Protein AF-A0A963JFX8-F1 (afdb_monomer_lite)

Foldseek 3Di:
DWAWDADPLLVVLVVVVVVVVVVVVVLVVDPVSVVVCVVLVVDPVSVVVVVVVVVVNVLSNQQRGKTWDWDDDDVPDDPPDDIDTDPDIGGSNRVVVVVVD

Sequence (101 aa):
MPKFVFLATDIALLMLLAALAGYVWHVRRSPDLRATWRSVFRDAAAMSALVVLGAFILVAALDSLHFRPLLPPAPGAAADAQPAYSTRTYSVLDQMLLRQL

pLDDT: mean 91.43, std 7.04, range [52.66, 98.19]

Radius of gyration: 20.76 Å; chains: 1; bounding box: 48×25×62 Å

Secondary structure (DSSP, 8-state):
--EEE--HHHHHHHHHHHHHHHHHHHHHH-HHHHHHHHHHTT-HHHHHHHHHHHHHHHHHHHHT-EEEPBPPPPTT--TTPPPPB-SS-EEHHHHHHHTT-

Structure (mmCIF, N/CA/C/O backbone):
data_AF-A0A963JFX8-F1
#
_entry.id   AF-A0A963JFX8-F1
#
loop_
_atom_site.group_PDB
_atom_site.id
_atom_site.type_symbol
_atom_site.label_atom_id
_atom_site.label_alt_id
_atom_site.label_comp_id
_atom_site.label_asym_id
_atom_site.label_entity_id
_atom_site.label_seq_id
_atom_site.pdbx_PDB_ins_code
_atom_site.Cartn_x
_atom_site.Cartn_y
_atom_site.Cartn_z
_atom_site.occupancy
_atom_site.B_iso_or_equiv
_atom_site.auth_seq_id
_atom_site.auth_comp_id
_atom_site.auth_asym_id
_atom_site.auth_atom_id
_atom_site.pdbx_PDB_model_num
ATOM 1 N N . MET A 1 1 ? 15.670 -6.797 -15.006 1.00 75.56 1 MET A N 1
ATOM 2 C CA . MET A 1 1 ? 14.650 -6.559 -13.956 1.00 75.56 1 MET A CA 1
ATOM 3 C C . MET A 1 1 ? 13.819 -5.351 -14.371 1.00 75.56 1 MET A C 1
ATOM 5 O O . MET A 1 1 ? 14.400 -4.484 -15.012 1.00 75.56 1 MET A O 1
ATOM 9 N N . PRO A 1 2 ? 12.499 -5.300 -14.113 1.00 83.12 2 PRO A N 1
ATOM 10 C CA . PRO A 1 2 ? 11.683 -4.136 -14.464 1.00 83.12 2 PRO A CA 1
ATOM 11 C C . PRO A 1 2 ? 12.143 -2.889 -13.694 1.00 83.12 2 PRO A C 1
ATOM 13 O O . PRO A 1 2 ? 12.682 -2.998 -12.593 1.00 83.12 2 PRO A O 1
ATOM 16 N N . LYS A 1 3 ? 11.932 -1.703 -14.271 1.00 88.06 3 LYS A N 1
ATOM 17 C CA . LYS A 1 3 ? 12.255 -0.426 -13.624 1.00 88.06 3 LYS A CA 1
ATOM 18 C C . LYS A 1 3 ? 11.054 0.053 -12.814 1.00 88.06 3 LYS A C 1
ATOM 20 O O . LYS A 1 3 ? 10.029 0.377 -13.408 1.00 88.06 3 LYS A O 1
ATOM 25 N N . PHE A 1 4 ? 11.181 0.121 -11.491 1.00 91.12 4 PHE A N 1
ATOM 26 C CA . PHE A 1 4 ? 10.140 0.689 -10.629 1.00 91.12 4 PHE A CA 1
ATOM 27 C C . PHE A 1 4 ? 9.992 2.196 -10.852 1.00 91.12 4 PHE A C 1
ATOM 29 O O . PHE A 1 4 ? 10.973 2.904 -11.101 1.00 91.12 4 PHE A O 1
ATOM 36 N N . VAL A 1 5 ? 8.753 2.673 -10.781 1.00 91.38 5 VAL A N 1
ATOM 37 C CA . VAL A 1 5 ? 8.390 4.083 -10.916 1.00 91.38 5 VAL A CA 1
ATOM 38 C C . VAL A 1 5 ? 7.550 4.448 -9.701 1.00 91.38 5 VAL A C 1
ATOM 40 O O . VAL A 1 5 ? 6.649 3.704 -9.349 1.00 91.38 5 VAL A O 1
ATOM 43 N N . PHE A 1 6 ? 7.845 5.578 -9.068 1.00 91.19 6 PHE A N 1
ATOM 44 C CA . PHE A 1 6 ? 7.039 6.102 -7.968 1.00 91.19 6 PHE A CA 1
ATOM 45 C C . PHE A 1 6 ? 6.412 7.418 -8.409 1.00 91.19 6 PHE A C 1
ATOM 47 O O . PHE A 1 6 ? 7.128 8.363 -8.752 1.00 91.19 6 PHE A O 1
ATOM 54 N N . LEU A 1 7 ? 5.084 7.471 -8.431 1.00 92.00 7 LEU A N 1
ATOM 55 C CA . LEU A 1 7 ? 4.323 8.697 -8.625 1.00 92.00 7 LEU A CA 1
ATOM 56 C C . LEU A 1 7 ? 4.094 9.380 -7.270 1.00 92.00 7 LEU A C 1
ATOM 58 O O . LEU A 1 7 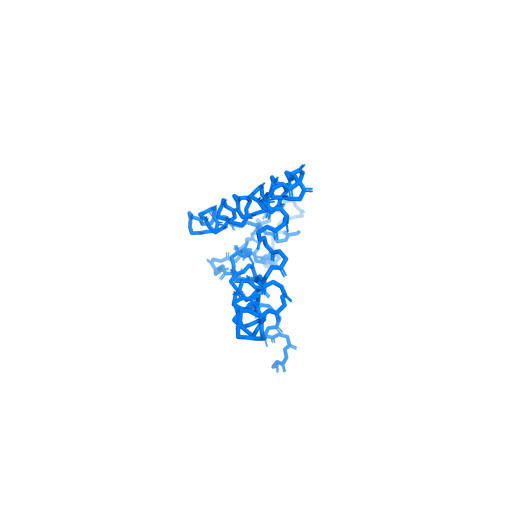? 4.157 8.760 -6.208 1.00 92.00 7 LEU A O 1
ATOM 62 N N . ALA A 1 8 ? 3.794 10.679 -7.295 1.00 93.69 8 ALA A N 1
ATOM 63 C CA . ALA A 1 8 ? 3.472 11.426 -6.078 1.00 93.69 8 ALA A CA 1
ATOM 64 C C . ALA A 1 8 ? 2.240 10.851 -5.353 1.00 93.69 8 ALA A C 1
ATOM 66 O O . ALA A 1 8 ? 2.198 10.832 -4.124 1.00 93.69 8 ALA A O 1
ATOM 67 N N . THR A 1 9 ? 1.268 10.340 -6.114 1.00 91.94 9 THR A N 1
ATOM 68 C CA . THR A 1 9 ? 0.090 9.629 -5.601 1.00 91.94 9 THR A CA 1
ATOM 69 C C . THR A 1 9 ? 0.474 8.378 -4.822 1.00 91.94 9 THR A C 1
ATOM 71 O O . THR A 1 9 ? -0.069 8.149 -3.744 1.00 91.94 9 THR A O 1
ATOM 74 N N . ASP A 1 10 ? 1.459 7.625 -5.312 1.00 92.06 10 ASP A N 1
ATOM 75 C CA . ASP A 1 10 ?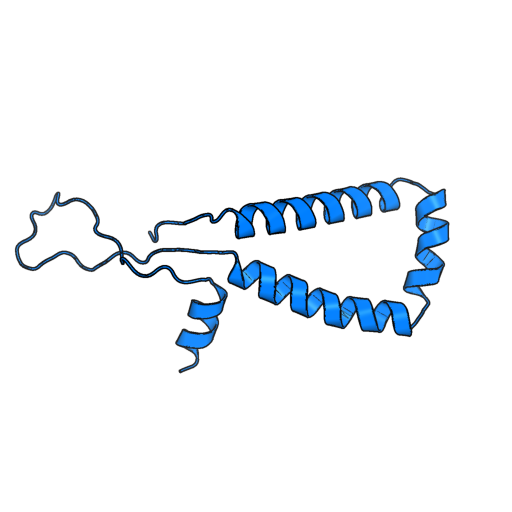 1.930 6.398 -4.669 1.00 92.06 10 ASP A CA 1
ATOM 76 C C . ASP A 1 10 ? 2.566 6.735 -3.319 1.00 92.06 10 ASP A C 1
ATOM 78 O O . ASP A 1 10 ? 2.260 6.122 -2.299 1.00 92.06 10 ASP A O 1
ATOM 82 N N . ILE A 1 11 ? 3.402 7.777 -3.286 1.00 93.88 11 ILE A N 1
ATOM 83 C CA . ILE A 1 11 ? 4.038 8.255 -2.054 1.00 93.88 11 ILE A CA 1
ATOM 84 C C . ILE A 1 11 ? 2.979 8.740 -1.058 1.00 93.88 11 ILE A C 1
ATOM 86 O O . ILE A 1 11 ? 3.058 8.409 0.124 1.00 93.88 11 ILE A O 1
ATOM 90 N N . ALA A 1 12 ? 1.973 9.491 -1.513 1.00 94.31 12 ALA A N 1
ATOM 91 C CA . ALA A 1 12 ? 0.881 9.950 -0.660 1.00 94.31 12 ALA A CA 1
ATOM 92 C C . ALA A 1 12 ? 0.097 8.776 -0.049 1.00 94.31 12 ALA A C 1
ATOM 94 O O . ALA A 1 12 ? -0.153 8.775 1.159 1.00 94.31 12 ALA A O 1
ATOM 95 N N . LEU A 1 13 ? -0.230 7.754 -0.849 1.00 93.56 13 LEU A N 1
ATOM 96 C CA . LEU A 1 13 ? -0.897 6.548 -0.358 1.00 93.56 13 LEU A CA 1
ATOM 97 C C . LEU A 1 13 ? -0.019 5.803 0.655 1.00 93.56 13 LEU A C 1
ATOM 99 O O . LEU A 1 13 ? -0.488 5.447 1.734 1.00 93.56 13 LEU A O 1
ATOM 103 N N . LEU A 1 14 ? 1.265 5.607 0.349 1.00 93.12 14 LEU A N 1
ATOM 104 C CA . LEU A 1 14 ? 2.209 4.944 1.249 1.00 93.12 14 LEU A CA 1
ATOM 105 C C . LEU A 1 14 ? 2.360 5.695 2.577 1.00 93.12 14 LEU A C 1
ATOM 107 O O . LEU A 1 14 ? 2.374 5.064 3.634 1.00 93.12 14 LEU A O 1
ATOM 111 N N . MET A 1 15 ? 2.416 7.029 2.550 1.00 96.19 15 MET A N 1
ATOM 112 C CA . MET A 1 15 ? 2.441 7.850 3.763 1.00 96.19 15 MET A CA 1
ATOM 113 C C . MET A 1 15 ? 1.158 7.698 4.583 1.00 96.19 15 MET A C 1
ATOM 115 O O . MET A 1 15 ? 1.238 7.557 5.803 1.00 96.19 15 MET A O 1
ATOM 119 N N . LEU A 1 16 ? -0.015 7.672 3.939 1.00 95.25 16 LEU A N 1
ATOM 120 C CA . LEU A 1 16 ? -1.288 7.432 4.622 1.00 95.25 16 LEU A CA 1
ATOM 121 C C . LEU A 1 16 ? -1.309 6.053 5.299 1.00 95.25 16 LEU A C 1
ATOM 123 O O . LEU A 1 16 ? -1.682 5.947 6.467 1.00 95.25 16 LEU A O 1
ATOM 127 N N . LEU A 1 17 ? -0.872 5.004 4.597 1.00 95.88 17 LEU A N 1
ATOM 128 C CA . LEU A 1 17 ? -0.802 3.648 5.149 1.00 95.88 17 LEU A CA 1
ATOM 129 C C . LEU A 1 17 ? 0.207 3.551 6.299 1.00 95.88 17 LEU A C 1
ATOM 131 O O . LEU A 1 17 ? -0.081 2.916 7.315 1.00 95.88 17 LEU A O 1
ATOM 135 N N . ALA A 1 18 ? 1.357 4.218 6.185 1.00 97.31 18 ALA A N 1
ATOM 136 C CA . ALA A 1 18 ? 2.348 4.293 7.253 1.00 97.31 18 ALA A CA 1
ATOM 137 C C . ALA A 1 18 ? 1.805 5.031 8.488 1.00 97.31 18 ALA A C 1
ATOM 139 O O . ALA A 1 18 ? 1.975 4.557 9.612 1.00 97.31 18 ALA A O 1
ATOM 140 N N . ALA A 1 19 ? 1.099 6.150 8.293 1.00 98.06 19 ALA A N 1
ATOM 141 C CA . ALA A 1 19 ? 0.446 6.888 9.371 1.00 98.06 19 ALA A CA 1
ATOM 142 C C . ALA A 1 19 ? -0.636 6.041 10.060 1.00 98.06 19 ALA A C 1
ATOM 144 O O . ALA A 1 19 ? -0.680 5.980 11.290 1.00 98.06 19 ALA A O 1
ATOM 145 N N . LEU A 1 20 ? -1.455 5.320 9.285 1.00 96.31 20 LEU A N 1
ATOM 146 C CA . LEU A 1 20 ? -2.453 4.391 9.814 1.00 96.31 20 LEU A CA 1
ATOM 147 C C . LEU A 1 20 ? -1.798 3.264 10.625 1.00 96.31 20 LEU A C 1
ATOM 149 O O . LEU A 1 20 ? -2.236 2.975 11.738 1.00 96.31 20 LEU A O 1
ATOM 153 N N . ALA A 1 21 ? -0.725 2.656 10.115 1.00 97.25 21 ALA A N 1
ATOM 154 C CA . ALA A 1 21 ? 0.019 1.619 10.828 1.00 97.25 21 ALA A CA 1
ATOM 155 C C . ALA A 1 21 ? 0.635 2.152 12.133 1.00 97.25 21 ALA A C 1
ATOM 157 O O . ALA A 1 21 ? 0.545 1.497 13.174 1.00 97.25 21 ALA A O 1
ATOM 158 N N . GLY A 1 22 ? 1.200 3.362 12.099 1.00 98.19 22 GLY A N 1
ATOM 159 C CA . GLY A 1 22 ? 1.711 4.059 13.278 1.00 98.19 22 GLY A CA 1
ATOM 160 C C . GLY A 1 22 ? 0.618 4.327 14.313 1.00 98.19 22 GLY A C 1
ATOM 161 O O . GLY A 1 22 ? 0.816 4.082 15.504 1.00 98.19 22 GLY A O 1
ATOM 162 N N . TYR A 1 23 ? -0.568 4.744 13.870 1.00 96.81 23 TYR A N 1
ATOM 163 C CA . TYR A 1 23 ? -1.715 4.940 14.751 1.00 96.81 23 TYR A CA 1
ATOM 164 C C . TYR A 1 23 ? -2.201 3.621 15.365 1.00 96.81 23 TYR A C 1
ATOM 166 O O . TYR A 1 23 ? -2.390 3.542 16.578 1.00 96.81 23 TYR A O 1
ATOM 174 N N . VAL A 1 24 ? -2.322 2.552 14.572 1.00 95.88 24 VAL A N 1
ATOM 175 C CA . VAL A 1 24 ? -2.675 1.214 15.075 1.00 95.88 24 VAL A CA 1
ATOM 176 C C . VAL A 1 24 ? -1.654 0.738 16.107 1.00 95.88 24 VAL A C 1
ATOM 178 O O . VAL A 1 24 ? -2.034 0.216 17.156 1.00 95.88 24 VAL A O 1
ATOM 181 N N . TRP A 1 25 ? -0.358 0.941 15.859 1.00 97.75 25 TRP A N 1
ATOM 182 C CA . TRP A 1 25 ? 0.690 0.643 16.834 1.00 97.75 25 TRP A CA 1
ATOM 183 C C . TRP A 1 25 ? 0.478 1.434 18.127 1.00 97.75 25 TRP A C 1
ATOM 185 O O . TRP A 1 25 ? 0.519 0.857 19.218 1.00 97.75 25 TRP A O 1
ATOM 195 N N . HIS A 1 26 ? 0.249 2.744 18.020 1.00 96.62 26 HIS A N 1
ATOM 196 C CA . HIS A 1 26 ? 0.025 3.620 19.165 1.00 96.62 26 HIS A CA 1
ATOM 197 C C . HIS A 1 26 ? -1.182 3.163 19.996 1.00 96.62 26 HIS A C 1
ATOM 199 O O . HIS A 1 26 ? -1.054 2.967 21.207 1.00 96.62 26 HIS A O 1
ATOM 205 N N . VAL A 1 27 ? -2.310 2.867 19.339 1.00 96.19 27 VAL A N 1
ATOM 206 C CA . VAL A 1 27 ? -3.492 2.271 19.971 1.00 96.19 27 VAL A CA 1
ATOM 207 C C . VAL A 1 27 ? -3.109 0.978 20.683 1.00 96.19 27 VAL A C 1
ATOM 209 O O . VAL A 1 27 ? -3.385 0.850 21.864 1.00 96.19 27 VAL A O 1
ATOM 212 N N . ARG A 1 28 ? -2.402 0.039 20.040 1.00 94.25 28 ARG A N 1
ATOM 213 C CA . ARG A 1 28 ? -2.018 -1.250 20.655 1.00 94.25 28 ARG A CA 1
ATOM 214 C C . ARG A 1 28 ? -1.090 -1.127 21.867 1.00 94.25 28 ARG A C 1
ATOM 216 O O . ARG A 1 28 ? -1.037 -2.069 22.661 1.00 94.25 28 ARG A O 1
ATOM 223 N N . ARG A 1 29 ? -0.365 -0.019 22.022 1.00 96.00 29 ARG A N 1
ATOM 224 C CA . ARG A 1 29 ? 0.473 0.239 23.203 1.00 96.00 29 ARG A CA 1
ATOM 225 C C . ARG A 1 29 ? -0.260 0.968 24.326 1.00 96.00 29 ARG A C 1
ATOM 227 O O . ARG A 1 29 ? 0.131 0.792 25.474 1.00 96.00 29 ARG A O 1
ATOM 234 N N . SER A 1 30 ? -1.310 1.728 24.025 1.00 95.75 30 SER A N 1
ATOM 235 C CA . SER A 1 30 ? -2.081 2.472 25.026 1.00 95.75 30 SER A CA 1
ATOM 236 C C . SER A 1 30 ? -3.241 1.629 25.585 1.00 95.75 30 SER A C 1
ATOM 238 O O . SER A 1 30 ? -4.148 1.268 24.831 1.00 95.75 30 SER A O 1
ATOM 240 N N . PRO A 1 31 ? -3.255 1.291 26.891 1.00 92.50 31 PRO A N 1
ATOM 241 C CA . PRO A 1 31 ? -4.348 0.531 27.501 1.00 92.50 31 PRO A CA 1
ATOM 242 C C . PRO A 1 31 ? -5.714 1.207 27.333 1.00 92.50 31 PRO A C 1
ATOM 244 O O . PRO A 1 31 ? -6.686 0.529 26.994 1.00 92.50 31 PRO A O 1
ATOM 247 N N . ASP A 1 32 ? -5.758 2.531 27.485 1.00 93.88 32 ASP A N 1
ATOM 248 C CA . ASP A 1 32 ? -6.986 3.324 27.395 1.00 93.88 32 ASP A CA 1
ATOM 249 C C . ASP A 1 32 ? -7.551 3.303 25.974 1.00 93.88 32 ASP A C 1
ATOM 251 O O . ASP A 1 32 ? -8.720 2.977 25.762 1.00 93.88 32 ASP A O 1
ATOM 255 N N . LEU A 1 33 ? -6.702 3.541 24.965 1.00 93.56 33 LEU A N 1
ATOM 256 C CA . LEU A 1 33 ? -7.137 3.495 23.568 1.00 93.56 33 LEU A CA 1
ATOM 257 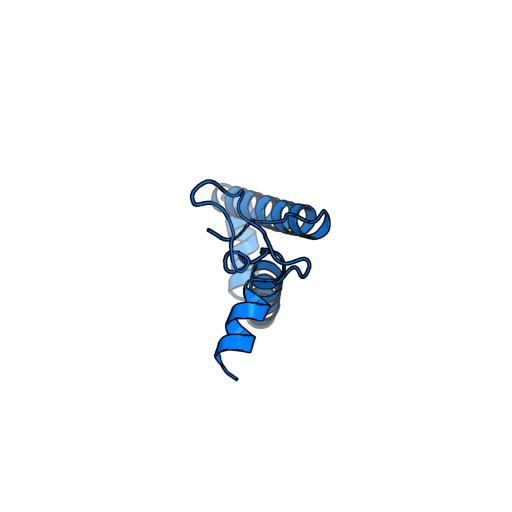C C . LEU A 1 33 ? -7.601 2.092 23.173 1.00 93.56 33 LEU A C 1
ATOM 259 O O . LEU A 1 33 ? -8.593 1.956 22.461 1.00 93.56 33 LEU A O 1
ATOM 263 N N . ARG A 1 34 ? -6.940 1.030 23.650 1.00 93.56 34 ARG A N 1
ATOM 264 C CA . ARG A 1 34 ? -7.401 -0.348 23.401 1.00 93.56 34 ARG A CA 1
ATOM 265 C C . ARG A 1 34 ? -8.766 -0.608 24.007 1.00 93.56 34 ARG A C 1
ATOM 267 O O . ARG A 1 34 ? -9.556 -1.316 23.387 1.00 93.56 34 ARG A O 1
ATOM 274 N N . ALA A 1 35 ? -9.027 -0.099 25.210 1.00 93.25 35 ALA A N 1
ATOM 275 C CA . ALA A 1 35 ? -10.321 -0.254 25.858 1.00 93.25 35 ALA A CA 1
ATOM 276 C C . ALA A 1 35 ? -11.426 0.411 25.026 1.00 93.25 35 ALA A C 1
ATOM 278 O O . ALA A 1 35 ? -12.441 -0.232 24.764 1.00 93.25 35 ALA A O 1
ATOM 279 N N . THR A 1 36 ? -11.182 1.619 24.513 1.00 93.38 36 THR A N 1
ATOM 280 C CA . THR A 1 36 ? -12.101 2.311 23.597 1.00 93.38 36 THR A CA 1
ATOM 281 C C . THR A 1 36 ? -12.291 1.542 22.289 1.00 93.38 36 THR A C 1
ATOM 283 O O . THR A 1 36 ? -13.417 1.274 21.889 1.00 93.38 36 THR A O 1
ATOM 286 N N . TRP A 1 37 ? -11.212 1.103 21.639 1.00 95.00 37 TRP A N 1
ATOM 287 C CA . TRP A 1 37 ? -11.295 0.389 20.358 1.00 95.00 37 TRP A CA 1
ATOM 288 C C . TRP A 1 37 ? -11.962 -0.991 20.456 1.00 95.00 37 TRP A C 1
ATOM 290 O O . TRP A 1 37 ? -12.488 -1.490 19.462 1.00 95.00 37 TRP A O 1
ATOM 300 N N . ARG A 1 38 ? -12.004 -1.616 21.641 1.00 94.19 38 ARG A N 1
ATOM 301 C CA . ARG A 1 38 ? -12.726 -2.886 21.840 1.00 94.19 38 ARG A CA 1
ATOM 302 C C . ARG A 1 38 ? -14.218 -2.784 21.536 1.00 94.19 38 ARG A C 1
ATOM 304 O O . ARG A 1 38 ? -14.784 -3.800 21.147 1.00 94.19 38 ARG A O 1
ATOM 311 N N . SER A 1 39 ? -14.861 -1.628 21.719 1.00 93.38 39 SER A N 1
ATOM 312 C CA . SER A 1 39 ? -16.277 -1.479 21.355 1.00 93.38 39 SER A CA 1
ATOM 313 C C . SER A 1 39 ? -16.459 -1.529 19.838 1.00 93.38 39 SER A C 1
ATOM 315 O O . SER A 1 39 ? -17.313 -2.266 19.360 1.00 93.38 39 SER A O 1
ATOM 317 N N . VAL A 1 40 ? -15.580 -0.856 19.089 1.00 93.88 40 VAL A N 1
ATOM 318 C CA . VAL A 1 40 ? -15.573 -0.845 17.618 1.00 93.88 40 VAL A CA 1
ATOM 319 C C . VAL A 1 40 ? -15.404 -2.257 17.059 1.00 93.88 40 VAL A C 1
ATOM 321 O O . VAL A 1 40 ? -16.160 -2.668 16.188 1.00 93.88 40 VAL A O 1
ATOM 324 N N . PHE A 1 41 ? -14.476 -3.049 17.607 1.00 93.75 41 PHE A N 1
ATOM 325 C CA . PHE A 1 41 ? -14.276 -4.438 17.166 1.00 93.75 41 PHE A CA 1
ATOM 326 C C . PHE A 1 41 ? -15.441 -5.385 17.505 1.00 93.75 41 PHE A C 1
ATOM 328 O O . PHE A 1 41 ? -15.486 -6.498 16.985 1.00 93.75 41 PHE A O 1
ATOM 335 N N . ARG A 1 42 ? -16.363 -4.982 18.388 1.00 94.81 42 ARG A N 1
ATOM 336 C CA . ARG A 1 42 ? -17.580 -5.746 18.716 1.00 94.81 42 ARG A CA 1
ATOM 337 C C . ARG A 1 42 ? -18.801 -5.276 17.922 1.00 94.81 42 ARG A C 1
ATOM 339 O O . ARG A 1 42 ? -19.835 -5.934 17.991 1.00 94.81 42 ARG A O 1
ATOM 346 N N . ASP A 1 43 ? -18.686 -4.176 17.184 1.00 96.75 43 ASP A N 1
ATOM 347 C CA . ASP A 1 43 ? -19.754 -3.626 16.362 1.00 96.75 43 ASP A CA 1
ATOM 348 C C . ASP A 1 43 ? -19.725 -4.236 14.949 1.00 96.75 43 ASP A C 1
ATOM 350 O O . ASP A 1 43 ? -18.734 -4.144 14.219 1.00 96.75 43 ASP A O 1
ATOM 354 N N . ALA A 1 44 ? -20.821 -4.889 14.555 1.00 95.81 44 ALA A N 1
ATOM 355 C CA . ALA A 1 44 ? -20.902 -5.589 13.274 1.00 95.81 44 ALA A CA 1
ATOM 356 C C . ALA A 1 44 ? -20.839 -4.636 12.067 1.00 95.81 44 ALA A C 1
ATOM 358 O O . ALA A 1 44 ? -20.271 -4.998 11.032 1.00 95.81 44 ALA A O 1
ATOM 359 N N . ALA A 1 45 ? -21.388 -3.423 12.184 1.00 97.19 45 ALA A N 1
ATOM 360 C CA . ALA A 1 45 ? -21.357 -2.440 11.107 1.00 97.19 45 ALA A CA 1
ATOM 361 C C . ALA A 1 45 ? -19.938 -1.890 10.915 1.00 97.19 45 ALA A C 1
ATOM 363 O O . ALA A 1 45 ? -19.455 -1.825 9.783 1.00 97.19 45 ALA A O 1
ATOM 364 N N . ALA A 1 46 ? -19.231 -1.592 12.007 1.00 96.12 46 ALA A N 1
ATOM 365 C CA . ALA A 1 46 ? -17.835 -1.169 11.967 1.00 96.12 46 ALA A CA 1
ATOM 366 C C . ALA A 1 46 ? -16.932 -2.241 11.337 1.00 96.12 46 ALA A C 1
ATOM 368 O O . ALA A 1 46 ? -16.111 -1.935 10.470 1.00 96.12 46 ALA A O 1
ATOM 369 N N . MET A 1 47 ? -17.118 -3.511 11.709 1.00 97.50 47 MET A N 1
ATOM 370 C CA . MET A 1 47 ? -16.367 -4.621 11.115 1.00 97.50 47 MET A CA 1
ATOM 371 C C . MET A 1 47 ? -16.698 -4.830 9.634 1.00 97.50 47 MET A C 1
ATOM 373 O O . MET A 1 47 ? -15.797 -5.091 8.838 1.00 97.50 47 MET A O 1
ATOM 377 N N . SER A 1 48 ? -17.960 -4.658 9.236 1.00 97.62 48 SER A N 1
ATOM 378 C CA . SER A 1 48 ? -18.360 -4.727 7.824 1.00 97.62 48 SER A CA 1
ATOM 379 C C . SER A 1 48 ? -17.697 -3.620 7.001 1.00 97.62 48 SER A C 1
ATOM 381 O O . SER A 1 48 ? -17.140 -3.885 5.934 1.00 97.62 48 SER A O 1
ATOM 383 N N . ALA A 1 49 ? -17.676 -2.390 7.524 1.00 97.19 49 ALA A N 1
ATOM 384 C CA . ALA A 1 49 ? -16.975 -1.275 6.896 1.00 97.19 49 ALA A CA 1
ATOM 385 C C . ALA A 1 49 ? -15.465 -1.538 6.785 1.00 97.19 49 ALA A C 1
ATOM 387 O O . ALA A 1 49 ? -14.875 -1.260 5.742 1.00 97.19 49 ALA A O 1
ATOM 388 N N . LEU A 1 50 ? -14.846 -2.129 7.815 1.00 96.12 50 LEU A N 1
ATOM 389 C CA . LEU A 1 50 ? -13.429 -2.496 7.794 1.00 96.12 50 LEU A CA 1
ATOM 390 C C . LEU A 1 50 ? -13.105 -3.490 6.672 1.00 96.12 50 LEU A C 1
ATOM 392 O O . LEU A 1 50 ? -12.071 -3.346 6.027 1.00 96.12 50 LEU A O 1
ATOM 396 N N . VAL A 1 51 ? -13.971 -4.474 6.419 1.00 97.19 51 VAL A N 1
ATOM 397 C CA . VAL A 1 51 ? -13.773 -5.444 5.329 1.00 97.19 51 VAL A CA 1
ATOM 398 C C . VAL A 1 51 ? -13.802 -4.747 3.969 1.00 97.19 51 VAL A C 1
ATOM 400 O O . VAL A 1 51 ? -12.878 -4.918 3.175 1.00 97.19 51 VAL A O 1
ATOM 403 N N . VAL A 1 52 ? -14.827 -3.927 3.713 1.00 97.81 52 VAL A N 1
ATOM 404 C CA . VAL A 1 52 ? -14.968 -3.199 2.440 1.00 97.81 52 VAL A CA 1
ATOM 405 C C . VAL A 1 52 ? -13.800 -2.234 2.235 1.00 97.81 52 VAL A C 1
ATOM 407 O O . VAL A 1 52 ? -13.179 -2.218 1.173 1.00 97.81 52 VAL A O 1
ATOM 410 N N . LEU A 1 53 ? -13.447 -1.467 3.267 1.00 96.50 53 LEU A N 1
ATOM 411 C CA . LEU A 1 53 ? -12.329 -0.532 3.201 1.00 96.50 53 LEU A CA 1
ATOM 412 C C . LEU A 1 53 ? -10.991 -1.263 3.044 1.00 96.50 53 LEU A C 1
ATOM 414 O O . LEU A 1 53 ? -10.135 -0.811 2.292 1.00 96.50 53 LEU A O 1
ATOM 418 N N . GLY A 1 54 ? -10.821 -2.409 3.703 1.00 96.88 54 GLY A N 1
ATOM 419 C CA . GLY A 1 54 ? -9.648 -3.266 3.557 1.00 96.88 54 GLY A CA 1
ATOM 420 C C . GLY A 1 54 ? -9.468 -3.762 2.123 1.00 96.88 54 GLY A C 1
ATOM 421 O O . GLY A 1 54 ? -8.350 -3.742 1.609 1.00 96.88 54 GLY A O 1
ATOM 422 N N . ALA A 1 55 ? -10.561 -4.129 1.446 1.00 97.50 55 ALA A N 1
ATOM 423 C CA . ALA A 1 55 ? -10.525 -4.487 0.031 1.00 97.50 55 ALA A CA 1
ATOM 424 C C . ALA A 1 55 ? -10.082 -3.303 -0.843 1.00 97.50 55 ALA A C 1
ATOM 426 O O . ALA A 1 55 ? -9.200 -3.465 -1.685 1.00 97.50 55 ALA A O 1
ATOM 427 N N . PHE A 1 56 ? -10.617 -2.100 -0.607 1.00 95.88 56 PHE A N 1
ATOM 428 C CA . PHE A 1 56 ? -10.181 -0.908 -1.341 1.00 95.88 56 PHE A CA 1
ATOM 429 C C . PHE A 1 56 ? -8.722 -0.543 -1.074 1.00 95.88 56 PHE A C 1
ATOM 431 O O . PHE A 1 56 ? -8.007 -0.218 -2.016 1.00 95.88 56 PHE A O 1
ATOM 438 N N . ILE A 1 57 ? -8.258 -0.643 0.173 1.00 95.56 57 ILE A N 1
ATOM 439 C CA . ILE A 1 57 ? -6.852 -0.417 0.526 1.00 95.56 57 ILE A CA 1
ATOM 440 C C . ILE A 1 57 ? -5.951 -1.404 -0.217 1.00 95.56 57 ILE A C 1
ATOM 442 O O . ILE A 1 57 ? -4.920 -0.998 -0.746 1.00 95.56 57 ILE A O 1
ATOM 446 N N . LEU A 1 58 ? -6.335 -2.681 -0.284 1.00 95.25 58 LEU A N 1
ATOM 447 C CA . LEU A 1 58 ? -5.569 -3.694 -1.002 1.00 95.25 58 LEU A CA 1
ATOM 448 C C . LEU A 1 58 ? -5.484 -3.378 -2.499 1.00 95.25 58 LEU A C 1
ATOM 450 O O . LEU A 1 58 ? -4.390 -3.386 -3.057 1.00 95.25 58 LEU A O 1
ATOM 454 N N . VAL A 1 59 ? -6.618 -3.076 -3.136 1.00 95.88 59 VAL A N 1
ATOM 455 C CA . VAL A 1 59 ? -6.659 -2.718 -4.561 1.00 95.88 59 VAL A CA 1
ATOM 456 C C . VAL A 1 59 ? -5.818 -1.470 -4.821 1.00 95.88 59 VAL A C 1
ATOM 458 O O . VAL A 1 59 ? -4.964 -1.496 -5.700 1.00 95.88 59 VAL A O 1
ATOM 461 N N . ALA A 1 60 ? -5.985 -0.419 -4.015 1.00 93.88 60 ALA A N 1
ATOM 462 C CA . ALA A 1 60 ? -5.213 0.813 -4.139 1.00 93.88 60 ALA A CA 1
ATOM 463 C C . ALA A 1 60 ? -3.706 0.572 -3.952 1.00 93.88 60 ALA A C 1
ATOM 465 O O . ALA A 1 60 ? -2.898 1.107 -4.703 1.00 93.88 60 ALA A O 1
ATOM 466 N N . ALA A 1 61 ? -3.313 -0.269 -2.992 1.00 93.25 61 ALA A N 1
ATOM 467 C CA . ALA A 1 61 ? -1.909 -0.602 -2.768 1.00 93.25 61 ALA A CA 1
ATOM 468 C C . ALA A 1 61 ? -1.297 -1.368 -3.952 1.00 93.25 61 ALA A C 1
ATOM 470 O O . ALA A 1 61 ? -0.164 -1.086 -4.332 1.00 93.25 61 ALA A O 1
ATOM 471 N N . LEU A 1 62 ? -2.032 -2.315 -4.546 1.00 94.38 62 LEU A N 1
ATOM 472 C CA . LEU A 1 62 ? -1.587 -3.043 -5.740 1.00 94.38 62 LEU A CA 1
ATOM 473 C C . LEU A 1 62 ? -1.517 -2.137 -6.976 1.00 94.38 62 LEU A C 1
ATOM 475 O O . LEU A 1 62 ? -0.628 -2.304 -7.812 1.00 94.38 62 LEU A O 1
ATOM 479 N N . ASP A 1 63 ? -2.432 -1.178 -7.078 1.00 93.44 63 ASP A N 1
ATOM 480 C CA . ASP A 1 63 ? -2.470 -0.202 -8.164 1.00 93.44 63 ASP A CA 1
ATOM 481 C C . ASP A 1 63 ? -1.332 0.829 -8.065 1.00 93.44 63 ASP A C 1
ATOM 483 O O . ASP A 1 63 ? -0.717 1.177 -9.063 1.00 93.44 63 ASP A O 1
ATOM 487 N N . SER A 1 64 ? -0.942 1.243 -6.857 1.00 93.50 64 SER A N 1
ATOM 488 C CA . SER A 1 64 ? 0.167 2.193 -6.656 1.00 93.50 64 SER A CA 1
ATOM 489 C C . SER A 1 64 ? 1.572 1.614 -6.885 1.00 93.50 64 SER A C 1
ATOM 491 O O . SER A 1 64 ? 2.559 2.347 -6.823 1.00 93.50 64 SER A O 1
ATOM 493 N N . LEU A 1 65 ? 1.715 0.307 -7.131 1.00 92.06 65 LEU A N 1
ATOM 494 C CA . LEU A 1 65 ? 3.014 -0.314 -7.406 1.00 92.06 65 LEU A CA 1
ATOM 495 C C . LEU A 1 65 ? 3.316 -0.310 -8.903 1.00 92.06 65 LEU A C 1
ATOM 497 O O . LEU A 1 65 ? 3.036 -1.276 -9.613 1.00 92.06 65 LEU A O 1
ATOM 501 N N . HIS A 1 66 ? 3.939 0.770 -9.367 1.00 94.00 66 HIS A N 1
ATOM 502 C CA . HIS A 1 66 ? 4.208 0.990 -10.781 1.00 94.00 66 HIS A CA 1
ATOM 503 C C . HIS A 1 66 ? 5.589 0.502 -11.235 1.00 94.00 66 HIS A C 1
ATOM 505 O O . HIS A 1 66 ? 6.615 0.681 -10.570 1.00 94.00 66 HIS A O 1
ATOM 511 N N . PHE A 1 67 ? 5.643 -0.064 -12.438 1.00 93.44 67 PHE A N 1
ATOM 512 C CA . PHE A 1 67 ? 6.885 -0.482 -13.074 1.00 93.44 67 PHE A CA 1
ATOM 513 C C . PHE A 1 67 ? 6.841 -0.360 -14.602 1.00 93.44 67 PHE A C 1
ATOM 515 O O . PHE A 1 67 ? 5.787 -0.304 -15.235 1.00 93.44 67 PHE A O 1
ATOM 522 N N . ARG A 1 68 ? 8.027 -0.331 -15.218 1.00 92.19 68 ARG A N 1
ATOM 523 C CA . ARG A 1 68 ? 8.221 -0.397 -16.671 1.00 92.19 68 ARG A CA 1
ATOM 524 C C . ARG A 1 68 ? 8.970 -1.683 -17.028 1.00 92.19 68 ARG A C 1
ATOM 526 O O . ARG A 1 68 ? 10.086 -1.879 -16.529 1.00 92.19 68 ARG A O 1
ATOM 533 N N . PRO A 1 69 ? 8.395 -2.571 -17.858 1.00 90.69 69 PRO A N 1
ATOM 534 C CA . PRO A 1 69 ? 9.064 -3.797 -18.275 1.00 90.69 69 PRO A CA 1
ATOM 535 C C . PRO A 1 69 ? 10.282 -3.503 -19.156 1.00 90.69 69 PRO A C 1
ATOM 537 O O . PRO A 1 69 ? 10.340 -2.484 -19.849 1.00 90.69 69 PRO A O 1
ATOM 540 N N . LEU A 1 70 ? 11.256 -4.412 -19.104 1.00 90.75 70 LEU A N 1
ATOM 541 C CA . LEU A 1 70 ? 12.436 -4.389 -19.962 1.00 90.75 70 LEU A CA 1
ATOM 542 C C . LEU A 1 70 ? 12.037 -4.819 -21.381 1.00 90.75 70 LEU A C 1
ATOM 544 O O . LEU A 1 70 ? 11.333 -5.817 -21.536 1.00 90.75 70 LEU A O 1
ATOM 548 N N . LEU A 1 71 ? 12.479 -4.080 -22.396 1.00 87.62 71 LEU A N 1
ATOM 549 C CA . LEU A 1 71 ? 12.286 -4.457 -23.793 1.00 87.62 71 LEU A CA 1
ATOM 550 C C . LEU A 1 71 ? 13.325 -5.501 -24.221 1.00 87.62 71 LEU A C 1
ATOM 552 O O . LEU A 1 71 ? 14.459 -5.473 -23.734 1.00 87.62 71 LEU A O 1
ATOM 556 N N . PRO A 1 72 ? 12.966 -6.397 -25.158 1.00 86.19 72 PRO A N 1
ATOM 557 C CA . PRO A 1 72 ? 13.956 -7.235 -25.814 1.00 86.19 72 PRO A CA 1
ATOM 558 C C . PRO A 1 72 ? 14.999 -6.361 -26.535 1.00 86.19 72 PRO A C 1
ATOM 560 O O . PRO A 1 72 ? 14.659 -5.275 -27.019 1.00 86.19 72 PRO A O 1
ATOM 563 N N . PRO A 1 73 ? 16.265 -6.810 -26.603 1.00 84.44 73 PRO A N 1
ATOM 564 C CA . PRO A 1 73 ? 17.314 -6.081 -27.304 1.00 84.44 73 PRO A CA 1
ATOM 565 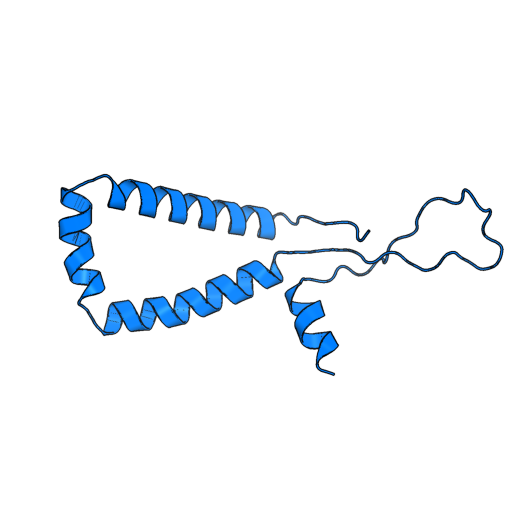C C . PRO A 1 73 ? 16.935 -5.884 -28.775 1.00 84.44 73 PRO A C 1
ATOM 567 O O . PRO A 1 73 ? 16.358 -6.772 -29.407 1.00 84.44 73 PRO A O 1
ATOM 570 N N . ALA A 1 74 ? 17.250 -4.707 -29.317 1.00 82.62 74 ALA A N 1
ATOM 571 C CA . ALA A 1 74 ? 16.982 -4.403 -30.716 1.00 82.62 74 ALA A CA 1
ATOM 572 C C . ALA A 1 74 ? 17.777 -5.346 -31.647 1.00 82.62 74 ALA A C 1
ATOM 574 O O . ALA A 1 74 ? 18.886 -5.761 -31.292 1.00 82.62 74 ALA A O 1
ATOM 575 N N . PRO A 1 75 ? 17.262 -5.672 -32.846 1.00 83.44 75 PRO A N 1
ATOM 576 C CA . PRO A 1 75 ? 18.009 -6.453 -33.829 1.00 83.44 75 PRO A CA 1
ATOM 577 C C . PRO A 1 75 ? 19.357 -5.789 -34.151 1.00 83.44 75 PRO A C 1
ATOM 579 O O . PRO A 1 75 ? 19.393 -4.621 -34.529 1.00 83.44 75 PRO A O 1
ATOM 582 N N . GLY A 1 76 ? 20.462 -6.523 -33.984 1.00 83.88 76 GLY A N 1
ATOM 583 C CA . GLY A 1 76 ? 21.820 -6.004 -34.204 1.00 83.88 76 GLY A CA 1
ATOM 584 C C . GLY A 1 76 ? 22.411 -5.195 -33.042 1.00 83.88 76 GLY A C 1
ATOM 585 O O . GLY A 1 76 ? 23.469 -4.594 -33.208 1.00 83.88 76 GLY A O 1
ATOM 586 N N . ALA A 1 77 ? 21.760 -5.170 -31.874 1.00 81.31 77 ALA A N 1
ATOM 587 C CA . ALA A 1 77 ? 22.323 -4.547 -30.681 1.00 81.31 77 ALA A CA 1
ATOM 588 C C . ALA A 1 77 ? 23.638 -5.228 -30.265 1.00 81.31 77 ALA A C 1
ATOM 590 O O . ALA A 1 77 ? 23.734 -6.457 -30.229 1.00 81.31 77 ALA A O 1
ATOM 591 N N . ALA A 1 78 ? 24.641 -4.414 -29.933 1.00 81.50 78 ALA A N 1
ATOM 592 C CA . ALA A 1 78 ? 25.899 -4.891 -29.374 1.00 81.50 78 ALA A CA 1
ATOM 593 C C . ALA A 1 78 ? 25.662 -5.640 -28.049 1.00 81.50 78 ALA A C 1
ATOM 595 O O . ALA A 1 78 ? 24.691 -5.371 -27.336 1.00 81.50 78 ALA A O 1
ATOM 596 N N . ALA A 1 79 ? 26.553 -6.577 -27.710 1.00 76.62 79 ALA A N 1
ATOM 597 C CA . ALA A 1 79 ? 26.424 -7.408 -26.507 1.00 76.62 79 ALA A CA 1
ATOM 598 C C . ALA A 1 79 ? 26.437 -6.596 -25.192 1.00 76.62 79 ALA A C 1
ATOM 600 O O . ALA A 1 79 ? 25.997 -7.093 -24.159 1.00 76.62 79 ALA A O 1
ATOM 601 N N . ASP A 1 80 ? 26.913 -5.351 -25.240 1.00 81.19 80 ASP A N 1
ATOM 602 C CA . ASP A 1 80 ? 27.016 -4.387 -24.143 1.00 81.19 80 ASP A CA 1
ATOM 603 C C . ASP A 1 80 ? 25.985 -3.241 -24.225 1.00 81.19 80 ASP A C 1
ATOM 605 O O . ASP A 1 80 ? 26.078 -2.261 -23.483 1.00 81.19 80 ASP A O 1
ATOM 609 N N . ALA A 1 81 ? 24.988 -3.340 -25.111 1.00 81.62 81 ALA A N 1
ATOM 610 C CA . ALA A 1 81 ? 23.974 -2.304 -25.266 1.00 81.62 81 ALA A CA 1
ATOM 611 C C . ALA A 1 81 ? 23.185 -2.057 -23.964 1.00 81.62 81 ALA A C 1
ATOM 613 O O . ALA A 1 81 ? 22.787 -2.985 -23.253 1.00 81.62 81 ALA A O 1
ATOM 614 N N . GLN A 1 82 ? 22.916 -0.780 -23.670 1.00 84.00 82 GL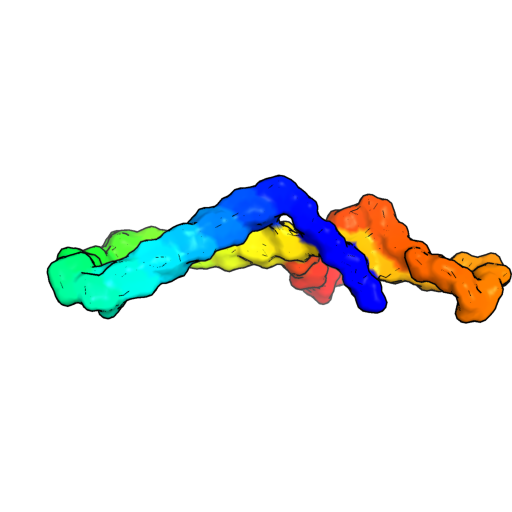N A N 1
ATOM 615 C CA . GLN A 1 82 ? 22.184 -0.383 -22.467 1.00 84.00 82 GLN A CA 1
ATOM 616 C C . GLN A 1 82 ? 20.745 -0.940 -22.462 1.00 84.00 82 GLN A C 1
ATOM 618 O O . GLN A 1 82 ? 20.080 -0.928 -23.503 1.00 84.00 82 GLN A O 1
ATOM 623 N N . PRO A 1 83 ? 20.213 -1.375 -21.302 1.00 85.50 83 PRO A N 1
ATOM 624 C CA . PRO A 1 83 ? 18.863 -1.924 -21.211 1.00 85.50 83 PRO A CA 1
ATOM 625 C C . PRO A 1 83 ? 17.791 -0.881 -21.571 1.00 85.50 83 PRO A C 1
ATOM 627 O O . PRO A 1 83 ? 17.696 0.172 -20.935 1.00 85.50 83 PRO A O 1
ATOM 630 N N . ALA A 1 84 ? 16.939 -1.189 -22.551 1.00 87.81 84 ALA A N 1
ATOM 631 C CA . ALA A 1 84 ? 15.796 -0.357 -22.926 1.00 87.81 84 ALA A CA 1
ATOM 632 C C . ALA A 1 84 ? 14.532 -0.772 -22.153 1.00 87.81 84 ALA A C 1
ATOM 634 O O . ALA A 1 84 ? 14.270 -1.958 -21.975 1.00 87.81 84 ALA A O 1
ATOM 635 N N . TYR A 1 85 ? 13.717 0.192 -21.716 1.00 91.06 85 TYR A N 1
ATOM 636 C CA . TYR A 1 85 ? 12.475 -0.051 -20.967 1.00 91.06 85 TYR A CA 1
ATOM 637 C C . TYR A 1 85 ? 11.258 0.495 -21.712 1.00 91.06 85 TYR A C 1
ATOM 639 O O . TYR A 1 85 ? 11.369 1.450 -22.479 1.00 91.06 85 TYR A O 1
ATOM 647 N N . SER A 1 86 ? 10.089 -0.093 -21.458 1.00 89.50 86 SER A N 1
ATOM 648 C CA . SER A 1 86 ? 8.817 0.331 -22.054 1.00 89.50 86 SER A CA 1
ATOM 649 C C . SER A 1 86 ? 8.499 1.784 -21.702 1.00 89.50 86 SER A C 1
ATOM 651 O O . SER A 1 86 ? 8.753 2.226 -20.582 1.00 89.50 86 SER A O 1
ATOM 653 N N . THR A 1 87 ? 7.907 2.526 -22.641 1.00 90.44 87 THR A N 1
ATOM 654 C CA . THR A 1 87 ? 7.374 3.878 -22.391 1.00 90.44 87 THR A CA 1
ATOM 655 C C . THR A 1 87 ? 6.083 3.837 -21.579 1.00 90.44 87 THR A C 1
ATOM 657 O O . THR A 1 87 ? 5.788 4.779 -20.846 1.00 90.44 87 THR A O 1
ATOM 660 N N . ARG A 1 88 ? 5.340 2.728 -21.668 1.00 90.31 88 ARG A N 1
ATOM 661 C CA . ARG A 1 88 ? 4.146 2.470 -20.866 1.00 90.31 88 ARG A CA 1
ATOM 662 C C . ARG A 1 88 ? 4.533 1.973 -19.478 1.00 90.31 88 ARG A C 1
ATOM 664 O O . ARG A 1 88 ? 5.330 1.037 -19.353 1.00 90.31 88 ARG A O 1
ATOM 671 N N . THR A 1 89 ? 3.943 2.607 -18.473 1.00 91.94 89 THR A N 1
ATOM 672 C CA . THR A 1 89 ? 4.000 2.202 -17.068 1.00 91.94 89 THR A CA 1
ATOM 673 C C . THR A 1 89 ? 2.802 1.302 -16.776 1.00 91.94 89 THR A C 1
ATOM 675 O O . THR A 1 89 ? 1.713 1.573 -17.275 1.00 91.94 89 THR A O 1
ATOM 678 N N . TYR A 1 90 ? 3.022 0.249 -15.998 1.00 93.25 90 TYR A N 1
ATOM 679 C CA . TYR A 1 90 ? 1.995 -0.695 -15.556 1.00 93.25 90 TYR A CA 1
ATOM 680 C C . TYR A 1 90 ? 2.001 -0.770 -14.034 1.00 93.25 90 TYR A C 1
ATOM 682 O O . TYR A 1 90 ? 3.074 -0.648 -13.437 1.00 93.25 90 TYR A O 1
ATOM 690 N N . SER A 1 91 ? 0.844 -0.998 -13.419 1.00 94.44 91 SER A N 1
ATOM 691 C CA . SER A 1 91 ? 0.758 -1.358 -12.004 1.00 94.44 91 SER A CA 1
ATOM 692 C C . SER A 1 91 ? 0.867 -2.875 -11.790 1.00 94.44 91 SER A C 1
ATOM 694 O O . SER A 1 91 ? 0.766 -3.679 -12.724 1.00 94.44 91 SER A O 1
ATOM 696 N N . VAL A 1 92 ? 1.083 -3.309 -10.545 1.00 92.94 92 VAL A N 1
ATOM 697 C CA . VAL A 1 92 ? 0.985 -4.737 -10.191 1.00 92.94 92 VAL A CA 1
ATOM 698 C C . VAL A 1 92 ? -0.436 -5.243 -10.431 1.00 92.94 92 VAL A C 1
ATOM 700 O O . VAL A 1 92 ? -0.604 -6.356 -10.933 1.00 92.94 92 VAL A O 1
ATOM 703 N N . LEU A 1 93 ? -1.444 -4.417 -10.139 1.00 93.94 93 LEU A N 1
ATOM 704 C CA . LEU A 1 93 ? -2.840 -4.730 -10.428 1.00 93.94 93 LEU A CA 1
ATOM 705 C C . LEU A 1 93 ? -3.062 -5.004 -11.925 1.00 93.94 93 LEU A C 1
ATOM 707 O O . LEU A 1 93 ? -3.634 -6.043 -12.263 1.00 93.94 93 LEU A O 1
ATOM 711 N N . ASP A 1 94 ? -2.530 -4.154 -12.814 1.00 92.31 94 ASP A N 1
ATOM 712 C CA . ASP A 1 94 ? -2.590 -4.370 -14.268 1.00 92.31 94 ASP A CA 1
ATOM 713 C C . ASP A 1 94 ? -2.008 -5.732 -14.653 1.00 92.31 94 ASP A C 1
ATOM 715 O O . ASP A 1 94 ? -2.600 -6.479 -15.429 1.00 92.31 94 ASP A O 1
ATOM 719 N N . GLN A 1 95 ? -0.846 -6.086 -14.100 1.00 90.81 95 GLN A N 1
ATOM 720 C CA . GLN A 1 95 ? -0.188 -7.350 -14.417 1.00 90.81 95 GLN A CA 1
ATOM 721 C C . GLN A 1 95 ? -0.991 -8.569 -13.948 1.00 90.81 95 GLN A C 1
ATOM 723 O O . GLN A 1 95 ? -1.000 -9.591 -14.637 1.00 90.81 95 GLN A O 1
ATOM 728 N N . MET A 1 96 ? -1.644 -8.486 -12.786 1.00 90.31 96 MET A N 1
ATOM 729 C CA . MET A 1 96 ? -2.481 -9.572 -12.271 1.00 90.31 96 MET A CA 1
ATOM 730 C C . MET A 1 96 ? -3.721 -9.785 -13.140 1.00 90.31 96 MET A C 1
ATOM 732 O O . MET A 1 96 ? -4.068 -10.932 -13.408 1.00 90.31 96 MET A O 1
ATOM 736 N N . LEU A 1 97 ? -4.346 -8.703 -13.609 1.00 91.06 97 LEU A N 1
ATOM 737 C CA . LEU A 1 97 ? -5.531 -8.765 -14.466 1.00 91.06 97 LEU A CA 1
ATOM 738 C C . LEU A 1 97 ? -5.185 -9.190 -15.899 1.00 91.06 97 LEU A C 1
ATOM 740 O O . LEU A 1 97 ? -5.860 -10.043 -16.466 1.00 91.06 97 LEU A O 1
ATOM 744 N N . LEU A 1 98 ? -4.094 -8.669 -16.468 1.00 84.31 98 LEU A N 1
ATOM 745 C CA . LEU A 1 98 ? -3.637 -9.030 -17.815 1.00 84.31 98 LEU A CA 1
ATOM 746 C C . LEU A 1 98 ? -3.200 -10.493 -17.929 1.00 84.31 98 LEU A C 1
ATOM 748 O O . LEU A 1 98 ? -3.306 -11.059 -19.004 1.00 84.31 98 LEU A O 1
ATOM 752 N N . ARG A 1 99 ? -2.706 -11.115 -16.849 1.00 75.12 99 ARG A N 1
ATOM 753 C CA . ARG A 1 99 ? -2.358 -12.549 -16.849 1.00 75.12 99 ARG A CA 1
ATOM 754 C C . ARG A 1 99 ? -3.571 -13.483 -16.887 1.00 75.12 99 ARG A C 1
ATOM 756 O O . ARG A 1 99 ? -3.376 -14.679 -17.075 1.00 75.12 99 ARG A O 1
ATOM 763 N N . GLN A 1 100 ? -4.774 -12.981 -16.616 1.00 63.66 100 GLN A N 1
ATOM 764 C CA . GLN A 1 100 ? -5.999 -13.787 -16.590 1.00 63.66 100 GLN A CA 1
ATOM 765 C C . GLN A 1 100 ? 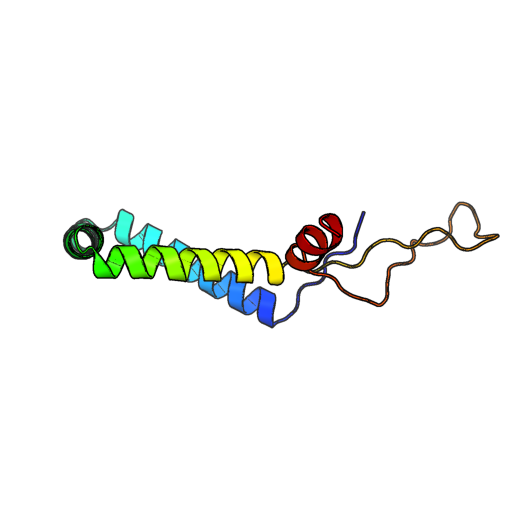-6.720 -13.822 -17.946 1.00 63.66 100 GLN A C 1
ATOM 767 O O . GLN A 1 100 ? -7.636 -14.626 -18.112 1.00 63.66 100 GLN A O 1
ATOM 772 N N . LEU A 1 101 ? -6.308 -12.963 -18.883 1.00 52.66 101 LEU A N 1
ATOM 773 C CA . LEU A 1 101 ? -6.788 -12.887 -20.264 1.00 52.66 101 LEU A CA 1
ATOM 774 C C . LEU A 1 101 ? -5.765 -13.525 -21.210 1.00 52.66 101 LEU A C 1
ATOM 776 O O . LEU A 1 101 ? -6.214 -14.155 -22.191 1.00 52.66 101 LEU A O 1
#